Protein AF-A0A919AC18-F1 (afdb_monomer)

InterPro domains:
  IPR045683 Protein of unknown function DUF6192 [PF19691] (1-75)

Mean predicted aligned error: 18.48 Å

pLDDT: mean 73.27, std 19.07, range [35.56, 95.62]

Solvent-accessible surface area (backbone atoms only — not comparable to full-atom values): 8145 Å² total; per-residue (Å²): 138,82,84,81,64,92,75,52,83,48,73,69,44,40,53,53,44,50,58,56,47,62,69,34,66,70,54,38,51,52,53,49,52,61,46,51,70,36,66,84,50,44,68,71,53,54,68,69,59,53,49,52,50,49,56,61,49,46,70,39,64,73,49,34,53,51,54,51,51,54,52,65,72,61,52,82,68,78,74,80,68,87,77,72,91,69,76,80,75,76,82,82,83,85,84,88,83,80,79,87,80,88,85,87,87,80,90,83,83,91,83,88,84,85,86,85,90,90,81,135

Organism: NCBI:txid67302

Foldseek 3Di:
DDDQDPDQDDPVSVVVNVVVQCPPPVSVVVVVVVQCVDPVNVVPDDPVVVVVVVVVQCVDVVSVVVVVVVVVVPPPDPPDDPPDPDDPPPPPPDPDPPDDDDDDDDDDDDDDDDDDDDDD

Structure (mmCIF, N/CA/C/O backbone):
data_AF-A0A919AC18-F1
#
_entry.id   AF-A0A919AC18-F1
#
loop_
_atom_site.group_PDB
_atom_site.id
_atom_site.type_symbol
_atom_site.label_atom_id
_atom_site.label_alt_id
_atom_site.label_comp_id
_atom_site.label_asym_id
_atom_site.label_entity_id
_atom_site.label_seq_id
_atom_site.pdbx_PDB_ins_code
_atom_site.Cartn_x
_atom_site.Cartn_y
_atom_site.Cartn_z
_atom_site.occupancy
_atom_site.B_iso_or_equiv
_atom_site.auth_seq_id
_atom_site.auth_comp_id
_atom_site.auth_asym_id
_atom_site.auth_atom_id
_atom_site.pdbx_PDB_model_num
ATOM 1 N N . MET A 1 1 ? -8.890 16.270 26.774 1.00 35.56 1 MET A N 1
ATOM 2 C CA . MET A 1 1 ? -8.015 15.089 26.937 1.00 35.56 1 MET A CA 1
ATOM 3 C C . MET A 1 1 ? -8.887 13.845 27.038 1.00 35.56 1 MET A C 1
ATOM 5 O O . MET A 1 1 ? -9.610 13.708 28.016 1.00 35.56 1 MET A O 1
ATOM 9 N N . GLY A 1 2 ? -8.917 13.010 25.995 1.00 52.28 2 GLY A N 1
ATOM 10 C CA . GLY A 1 2 ? -9.734 11.791 25.950 1.00 52.28 2 GLY A CA 1
ATOM 11 C C . GLY A 1 2 ? -8.986 10.617 26.577 1.00 52.28 2 GLY A C 1
ATOM 12 O O . GLY A 1 2 ? -7.840 10.359 26.219 1.00 52.28 2 GLY A O 1
ATOM 13 N N . ARG A 1 3 ? -9.609 9.929 27.536 1.00 58.94 3 ARG A N 1
ATOM 14 C CA . ARG A 1 3 ? -9.017 8.772 28.215 1.00 58.94 3 ARG A CA 1
ATOM 15 C C . ARG A 1 3 ? -8.950 7.595 27.236 1.00 58.94 3 ARG A C 1
ATOM 17 O O . ARG A 1 3 ? -9.987 7.067 26.840 1.00 58.94 3 ARG A O 1
ATOM 24 N N . ARG A 1 4 ? -7.735 7.220 26.822 1.00 60.19 4 ARG A N 1
ATOM 25 C CA . ARG A 1 4 ? -7.480 6.005 26.036 1.00 60.19 4 ARG A CA 1
ATOM 26 C C . ARG A 1 4 ? -7.859 4.811 26.914 1.00 60.19 4 ARG A C 1
ATOM 28 O O . ARG A 1 4 ? -7.472 4.760 28.076 1.00 60.19 4 ARG A O 1
ATOM 35 N N . VAL A 1 5 ? -8.699 3.922 26.395 1.00 64.94 5 VAL A N 1
ATOM 36 C CA . VAL A 1 5 ? -9.112 2.708 27.107 1.00 64.94 5 VAL A CA 1
ATOM 37 C C . VAL A 1 5 ? -8.145 1.608 26.696 1.00 64.94 5 VAL A C 1
ATOM 39 O O . VAL A 1 5 ? -8.176 1.180 25.545 1.00 64.94 5 VAL A O 1
ATOM 42 N N . ASP A 1 6 ? -7.286 1.177 27.617 1.00 68.88 6 ASP A N 1
ATOM 43 C CA . ASP A 1 6 ? -6.223 0.201 27.329 1.00 68.88 6 ASP A CA 1
ATOM 44 C C . ASP A 1 6 ? -6.757 -1.225 27.118 1.00 68.88 6 ASP A C 1
ATOM 46 O O . ASP A 1 6 ? -6.121 -2.034 26.449 1.00 68.88 6 ASP A O 1
ATOM 50 N N . ASN A 1 7 ? -7.961 -1.525 27.622 1.00 78.06 7 ASN A N 1
ATOM 51 C CA . ASN A 1 7 ? -8.649 -2.792 27.377 1.00 78.06 7 ASN A CA 1
ATOM 52 C C . ASN A 1 7 ? -10.142 -2.570 27.055 1.00 78.06 7 ASN A C 1
ATOM 54 O O . ASN A 1 7 ? -10.987 -2.596 27.955 1.00 78.06 7 ASN A O 1
ATOM 58 N N . PRO A 1 8 ? -10.489 -2.280 25.78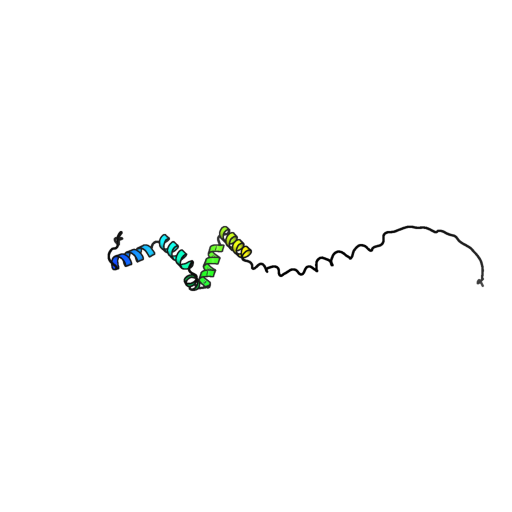9 1.00 79.12 8 PRO A N 1
ATOM 59 C CA . PRO A 1 8 ? -11.863 -2.002 25.390 1.00 79.12 8 PRO A CA 1
ATOM 60 C C . PRO A 1 8 ? -12.715 -3.282 25.380 1.00 79.12 8 PRO A C 1
ATOM 62 O O . PRO A 1 8 ? -12.540 -4.164 24.535 1.00 79.12 8 PRO A O 1
ATOM 65 N N . VAL A 1 9 ? -13.685 -3.368 26.292 1.00 87.50 9 VAL A N 1
ATOM 66 C CA . VAL A 1 9 ? -14.551 -4.550 26.459 1.00 87.50 9 VAL A CA 1
ATOM 67 C C . VAL A 1 9 ? -15.885 -4.411 25.728 1.00 87.50 9 VAL A C 1
ATOM 69 O O . VAL A 1 9 ? -16.387 -5.396 25.185 1.00 87.50 9 VAL A O 1
ATOM 72 N N . SER A 1 10 ? -16.433 -3.195 25.631 1.00 92.19 10 SER A N 1
ATOM 73 C CA . SER A 1 10 ? -17.694 -2.950 24.920 1.00 92.19 10 SER A CA 1
ATOM 74 C C . SER A 1 10 ? -17.481 -2.648 23.428 1.00 92.19 10 SER A C 1
ATOM 76 O O . SER A 1 10 ? -16.420 -2.144 23.043 1.00 92.19 10 SER A O 1
ATOM 78 N N . PRO A 1 11 ? -18.482 -2.897 22.559 1.00 91.19 11 PRO A N 1
ATOM 79 C CA . PRO A 1 11 ? -18.395 -2.559 21.136 1.00 91.19 11 PRO A CA 1
ATOM 80 C C . PRO A 1 11 ? -18.018 -1.090 20.884 1.00 91.19 11 PRO A C 1
ATOM 82 O O . PRO A 1 11 ? -17.144 -0.805 20.070 1.00 91.19 11 PRO A O 1
ATOM 85 N N . GLN A 1 12 ? -18.605 -0.155 21.634 1.00 8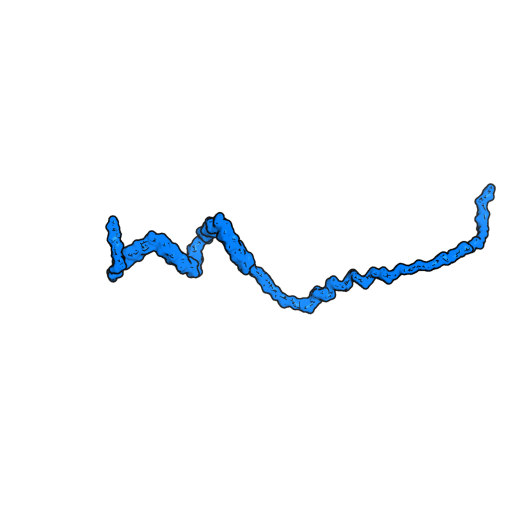7.38 12 GLN A N 1
ATOM 86 C CA . GLN A 1 12 ? -18.347 1.283 21.501 1.00 87.38 12 GLN A CA 1
ATOM 87 C C . GLN A 1 12 ? -16.916 1.654 21.916 1.00 87.38 12 GLN A C 1
ATOM 89 O O . GLN A 1 12 ? -16.268 2.479 21.263 1.00 87.38 12 GLN A O 1
ATOM 94 N N . GLN A 1 13 ? -16.391 1.015 22.967 1.00 87.56 13 GLN A N 1
ATOM 95 C CA . GLN A 1 13 ? -15.001 1.204 23.387 1.00 87.56 13 GLN A CA 1
ATOM 96 C C . GLN A 1 13 ? -14.034 0.683 22.323 1.00 87.56 13 GLN A C 1
ATOM 98 O O . GLN A 1 13 ? -13.041 1.345 22.029 1.00 87.56 13 GLN A O 1
ATOM 103 N N . LYS A 1 14 ? -14.345 -0.458 21.695 1.00 89.06 14 LYS A N 1
ATOM 104 C CA . LYS A 1 14 ? -13.526 -1.022 20.613 1.00 89.06 14 LYS A CA 1
ATOM 105 C C . LYS A 1 14 ? -13.494 -0.104 19.395 1.00 89.06 14 LYS A C 1
ATOM 107 O O . LYS A 1 14 ? -12.413 0.174 18.888 1.00 89.06 14 LYS A O 1
ATOM 112 N N . VAL A 1 15 ? -14.642 0.429 18.969 1.00 89.69 15 VAL A N 1
ATOM 113 C CA . VAL A 1 15 ? -14.709 1.395 17.854 1.00 89.69 15 VAL A CA 1
ATOM 114 C C . VAL A 1 15 ? -13.866 2.637 18.155 1.00 89.69 15 VAL A C 1
ATOM 116 O O . VAL A 1 15 ? -13.060 3.057 17.326 1.00 89.69 15 VAL A O 1
ATOM 119 N N . THR A 1 16 ? -13.986 3.182 19.367 1.00 87.38 16 THR A N 1
ATOM 120 C CA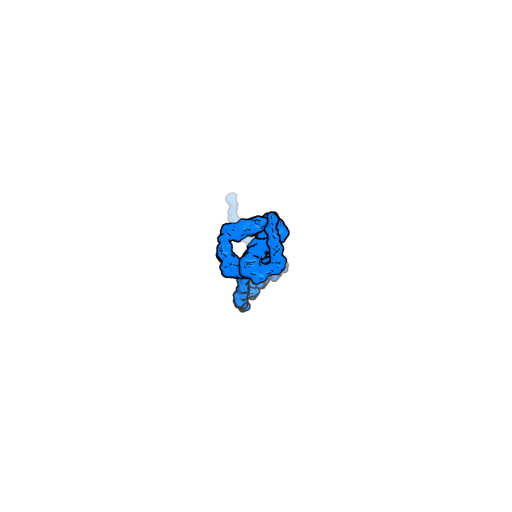 . THR A 1 16 ? -13.198 4.347 19.801 1.00 87.38 16 THR A CA 1
ATOM 121 C C . THR A 1 16 ? -11.695 4.050 19.829 1.00 87.38 16 THR A C 1
ATOM 123 O O . THR A 1 16 ? -10.885 4.870 19.385 1.00 87.38 16 THR A O 1
ATOM 126 N N . ALA A 1 17 ? -11.307 2.867 20.311 1.00 85.88 17 ALA A N 1
ATOM 127 C CA . ALA A 1 17 ? -9.915 2.435 20.354 1.00 85.88 17 ALA A CA 1
ATOM 128 C C . ALA A 1 17 ? -9.328 2.253 18.946 1.00 85.88 17 ALA A C 1
ATOM 130 O O . ALA A 1 17 ? -8.233 2.745 18.685 1.00 85.88 17 ALA A O 1
ATOM 131 N N . ILE A 1 18 ? -10.076 1.642 18.019 1.00 87.31 18 ILE A N 1
ATOM 132 C CA . ILE A 1 18 ? -9.665 1.487 16.614 1.00 87.31 18 ILE A CA 1
ATOM 133 C C . ILE A 1 18 ? -9.485 2.853 15.957 1.00 87.31 18 ILE A C 1
ATOM 135 O O . ILE A 1 18 ? -8.470 3.087 15.310 1.00 87.31 18 ILE A O 1
ATOM 139 N N . HIS A 1 19 ? -10.421 3.783 16.160 1.00 85.69 19 HIS A N 1
ATOM 140 C CA . HIS A 1 19 ? -10.298 5.125 15.595 1.00 85.69 19 HIS A CA 1
ATOM 141 C C . HIS A 1 19 ? -9.084 5.878 16.162 1.00 85.69 19 HIS A C 1
ATOM 143 O O . HIS A 1 19 ? -8.453 6.666 15.458 1.00 85.69 19 HIS A O 1
ATOM 149 N N . SER A 1 20 ? -8.741 5.637 17.428 1.00 84.94 20 SER A N 1
ATOM 150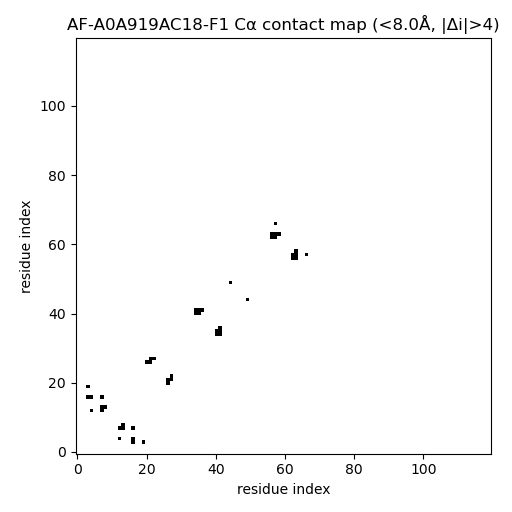 C CA . SER A 1 20 ? -7.545 6.212 18.048 1.00 84.94 20 SER A CA 1
ATOM 151 C C . SER A 1 20 ? -6.265 5.568 17.512 1.00 84.94 20 SER A C 1
ATOM 153 O O . SER A 1 20 ? -5.273 6.260 17.327 1.00 84.94 20 SER A O 1
ATOM 155 N N . LEU A 1 21 ? -6.292 4.262 17.237 1.00 85.69 21 LEU A N 1
ATOM 156 C CA . LEU A 1 21 ? -5.182 3.523 16.638 1.00 85.69 21 LEU A CA 1
ATOM 157 C C . LEU A 1 21 ? -4.953 3.920 15.174 1.00 85.69 21 LEU A C 1
ATOM 159 O O . LEU A 1 21 ? -3.819 4.052 14.748 1.00 85.69 21 LEU A O 1
ATOM 163 N N . ALA A 1 22 ? -6.017 4.173 14.416 1.00 84.00 22 ALA A N 1
ATOM 164 C CA . ALA A 1 22 ? -5.924 4.605 13.023 1.00 84.00 22 ALA A CA 1
ATOM 165 C C . ALA A 1 22 ? -5.334 6.018 12.852 1.00 84.00 22 ALA A C 1
ATOM 167 O O . ALA A 1 22 ? -4.948 6.379 11.746 1.00 84.00 22 ALA A O 1
ATOM 168 N N . ARG A 1 23 ? -5.283 6.820 13.927 1.00 86.19 23 ARG A N 1
ATOM 169 C CA . ARG A 1 23 ? -4.597 8.124 13.951 1.00 86.19 23 ARG A CA 1
ATOM 170 C C . ARG A 1 23 ? -3.103 8.009 14.243 1.00 86.19 23 ARG A C 1
ATOM 172 O O . ARG A 1 23 ? -2.410 9.014 14.176 1.00 86.19 23 ARG A O 1
ATOM 179 N N . ASP A 1 24 ? -2.635 6.831 14.638 1.00 91.12 24 ASP A N 1
ATOM 180 C CA . ASP A 1 24 ? -1.216 6.579 14.828 1.00 91.12 24 ASP A CA 1
ATOM 181 C C . ASP A 1 24 ? -0.564 6.380 13.457 1.00 91.12 24 ASP A C 1
ATOM 183 O O . ASP A 1 24 ? -0.916 5.448 12.729 1.00 91.12 24 ASP A O 1
ATOM 187 N N . ASP A 1 25 ? 0.366 7.264 13.099 1.00 87.06 25 ASP A N 1
ATOM 188 C CA . ASP A 1 25 ? 0.995 7.269 11.775 1.00 87.06 25 ASP A CA 1
ATOM 189 C C . ASP A 1 25 ? 1.759 5.972 11.485 1.00 87.06 25 ASP A C 1
ATOM 191 O O . ASP A 1 25 ? 1.754 5.487 10.350 1.00 87.06 25 ASP A O 1
ATOM 195 N N . GLN A 1 26 ? 2.372 5.360 12.504 1.00 86.88 26 GLN A N 1
ATOM 196 C CA . GLN A 1 26 ? 3.102 4.105 12.339 1.00 86.88 26 GLN A CA 1
ATOM 197 C C . GLN A 1 26 ? 2.134 2.967 12.004 1.00 86.88 26 GLN A C 1
ATOM 199 O O . GLN A 1 26 ? 2.386 2.167 11.096 1.00 86.88 26 GLN A O 1
ATOM 204 N N . VAL A 1 27 ? 1.001 2.906 12.706 1.00 89.44 27 VAL A N 1
ATOM 205 C CA . VAL A 1 27 ? -0.019 1.885 12.450 1.00 89.44 27 VAL A CA 1
ATOM 206 C C . VAL A 1 27 ? -0.711 2.126 11.112 1.00 89.44 27 VAL A C 1
ATOM 208 O O . VAL A 1 27 ? -0.919 1.179 10.349 1.00 89.44 27 VAL A O 1
ATOM 211 N N . ALA A 1 28 ? -1.011 3.381 10.780 1.00 89.06 28 ALA A N 1
ATOM 212 C CA . ALA A 1 28 ? -1.586 3.752 9.494 1.00 89.06 28 ALA A CA 1
ATOM 213 C C . ALA A 1 28 ? -0.666 3.351 8.330 1.00 89.06 28 ALA A C 1
ATOM 215 O O . ALA A 1 28 ? -1.142 2.759 7.356 1.00 89.06 28 ALA A O 1
ATOM 216 N N . ALA A 1 29 ? 0.644 3.593 8.443 1.00 89.69 29 ALA A N 1
ATOM 217 C CA . ALA A 1 29 ? 1.624 3.198 7.435 1.00 89.69 29 ALA A CA 1
ATOM 218 C C . ALA A 1 29 ? 1.684 1.673 7.260 1.00 89.69 29 ALA A C 1
ATOM 220 O O . ALA A 1 29 ? 1.624 1.177 6.131 1.00 89.69 29 ALA A O 1
ATOM 221 N N . GLN A 1 30 ? 1.734 0.922 8.365 1.00 90.88 30 GLN A N 1
ATOM 222 C CA . GLN A 1 30 ? 1.776 -0.541 8.327 1.00 90.88 30 GLN A CA 1
ATOM 223 C C . GLN A 1 30 ? 0.518 -1.127 7.669 1.00 90.88 30 GLN A C 1
ATOM 225 O O . GLN A 1 30 ? 0.617 -1.921 6.730 1.00 90.88 30 GLN A O 1
ATOM 230 N N . VAL A 1 31 ? -0.667 -0.693 8.110 1.00 92.12 31 VAL A N 1
ATOM 231 C CA . VAL A 1 31 ? -1.948 -1.168 7.567 1.00 92.12 31 VAL A CA 1
ATOM 232 C C . VAL A 1 31 ? -2.094 -0.778 6.096 1.00 92.12 31 VAL A C 1
ATOM 234 O O . VAL A 1 31 ? -2.518 -1.600 5.283 1.00 92.12 31 VAL A O 1
ATOM 237 N N . THR A 1 32 ? -1.701 0.442 5.721 1.00 91.19 32 THR A N 1
ATOM 238 C CA . THR A 1 32 ? -1.728 0.892 4.321 1.00 91.19 32 THR A CA 1
ATOM 239 C C . THR A 1 32 ? -0.815 0.035 3.446 1.00 91.19 32 THR A C 1
ATOM 241 O O . THR A 1 32 ? -1.235 -0.399 2.373 1.00 91.19 32 THR A O 1
ATOM 244 N N . GLY A 1 33 ? 0.398 -0.276 3.912 1.00 91.81 33 GLY A N 1
ATOM 245 C CA . GLY A 1 33 ? 1.319 -1.170 3.209 1.00 91.81 33 GLY A CA 1
ATOM 246 C C . GLY A 1 33 ? 0.725 -2.562 2.980 1.00 91.81 33 GLY A C 1
ATOM 247 O O . GLY A 1 33 ? 0.753 -3.075 1.858 1.00 91.81 33 GLY A O 1
ATOM 248 N N . ASP A 1 34 ? 0.116 -3.152 4.009 1.00 94.12 34 ASP A N 1
ATOM 249 C CA . ASP A 1 34 ? -0.524 -4.468 3.904 1.00 94.12 34 ASP A CA 1
ATOM 250 C C . ASP A 1 34 ? -1.750 -4.468 2.984 1.00 94.12 34 ASP A C 1
ATOM 252 O O . ASP A 1 34 ? -1.987 -5.438 2.255 1.00 94.12 34 ASP A O 1
ATOM 256 N N . LEU A 1 35 ? -2.513 -3.374 2.961 1.00 93.75 35 LEU A N 1
ATOM 257 C CA . LEU A 1 35 ? -3.623 -3.200 2.030 1.00 93.75 35 LEU A CA 1
ATOM 258 C C . LEU A 1 35 ? -3.132 -3.074 0.584 1.00 93.75 35 LEU A C 1
ATOM 260 O O . LEU A 1 35 ? -3.663 -3.757 -0.291 1.00 93.75 35 LEU A O 1
ATOM 264 N N . LEU A 1 36 ? -2.102 -2.266 0.324 1.00 94.06 36 LEU A N 1
ATOM 265 C CA . LEU A 1 36 ? -1.5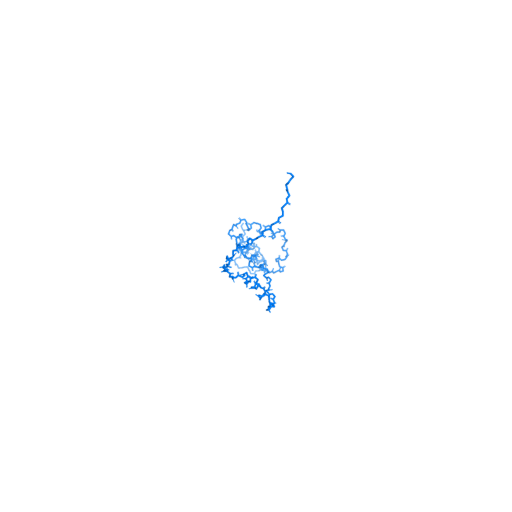56 -2.055 -1.023 1.00 94.06 36 LEU A CA 1
ATOM 266 C C . LEU A 1 36 ? -0.851 -3.291 -1.599 1.00 94.06 36 LEU A C 1
ATOM 268 O O . LEU A 1 36 ? -0.759 -3.423 -2.819 1.00 94.06 36 LEU A O 1
ATOM 272 N N . ARG A 1 37 ? -0.425 -4.247 -0.764 1.00 92.56 37 ARG A N 1
ATOM 273 C CA . ARG A 1 37 ? 0.047 -5.567 -1.229 1.00 92.56 37 ARG A CA 1
ATOM 274 C C . ARG A 1 37 ? -1.051 -6.397 -1.898 1.00 92.56 37 ARG A C 1
ATOM 276 O O . ARG A 1 37 ? -0.740 -7.330 -2.636 1.00 92.56 37 ARG A O 1
ATOM 283 N N . ARG A 1 38 ? -2.329 -6.081 -1.662 1.00 95.62 38 ARG A N 1
ATOM 284 C CA . ARG A 1 38 ? -3.467 -6.782 -2.270 1.00 95.62 38 ARG A CA 1
ATOM 285 C C . ARG A 1 38 ? -3.775 -6.176 -3.646 1.00 95.62 38 ARG A C 1
ATOM 287 O O . ARG A 1 38 ? -4.149 -5.001 -3.715 1.00 95.62 38 ARG A O 1
ATOM 294 N N . PRO A 1 39 ? -3.710 -6.950 -4.747 1.00 90.56 39 PRO A N 1
ATOM 295 C CA . PRO A 1 39 ? -3.931 -6.421 -6.098 1.00 90.56 39 PRO A CA 1
ATOM 296 C C . PRO A 1 39 ? -5.281 -5.708 -6.274 1.00 90.56 39 PRO A C 1
ATOM 298 O O . PRO A 1 39 ? -5.369 -4.671 -6.930 1.00 90.56 39 PRO A O 1
ATOM 301 N N . GLN A 1 40 ? -6.337 -6.216 -5.638 1.00 94.50 40 GLN A N 1
ATOM 302 C CA . GLN A 1 40 ? -7.696 -5.665 -5.701 1.00 94.50 40 GLN A CA 1
ATOM 303 C C . GLN A 1 40 ? -7.826 -4.297 -5.013 1.00 94.50 40 GLN A C 1
ATOM 305 O O . GLN A 1 40 ? -8.784 -3.572 -5.266 1.00 94.50 40 GLN A O 1
ATOM 310 N N . VAL A 1 41 ? -6.894 -3.947 -4.121 1.00 94.38 41 VAL A N 1
ATOM 311 C CA . VAL A 1 41 ? -6.852 -2.639 -3.454 1.00 94.38 41 VAL A CA 1
ATOM 312 C C . VAL A 1 41 ? -5.937 -1.695 -4.225 1.00 94.38 41 VAL A C 1
ATOM 314 O O . VAL A 1 41 ? -6.337 -0.577 -4.534 1.00 94.38 41 VAL A O 1
ATOM 317 N N . ALA A 1 42 ? -4.753 -2.160 -4.630 1.00 90.75 42 ALA A N 1
ATOM 318 C CA . ALA A 1 42 ? -3.813 -1.364 -5.419 1.00 90.75 42 ALA A CA 1
ATOM 319 C C . ALA A 1 42 ? -4.392 -0.912 -6.772 1.00 90.75 42 ALA A C 1
ATOM 321 O O . ALA A 1 42 ? -4.058 0.160 -7.280 1.00 90.75 42 ALA A O 1
ATOM 322 N N . THR A 1 43 ? -5.284 -1.703 -7.370 1.00 92.44 43 THR A N 1
ATOM 323 C CA . THR A 1 43 ? -5.996 -1.341 -8.610 1.00 92.44 43 THR A CA 1
ATOM 324 C C . THR A 1 43 ? -6.958 -0.168 -8.433 1.00 92.44 43 THR A C 1
ATOM 326 O O . THR A 1 43 ? -7.168 0.564 -9.394 1.00 92.44 43 THR A O 1
ATOM 329 N N . LYS A 1 44 ? -7.472 0.067 -7.219 1.00 93.62 44 LYS A N 1
ATOM 330 C CA . LYS A 1 44 ? -8.358 1.203 -6.910 1.00 93.62 44 LYS A CA 1
ATOM 331 C C . LYS A 1 44 ? -7.617 2.531 -6.796 1.00 93.62 44 LYS A C 1
ATOM 333 O O . LYS A 1 44 ? -8.251 3.578 -6.851 1.00 93.62 44 LYS A O 1
ATOM 338 N N . VAL A 1 45 ? -6.295 2.499 -6.628 1.00 91.62 45 VAL A N 1
ATOM 339 C CA . VAL A 1 45 ? -5.481 3.715 -6.580 1.00 91.62 45 VAL A CA 1
ATOM 340 C C . VAL A 1 45 ? -5.403 4.314 -7.993 1.00 91.62 45 VAL A C 1
ATOM 342 O O . VAL A 1 45 ? -4.974 3.602 -8.917 1.00 91.62 45 VAL A O 1
ATOM 345 N N . PRO A 1 46 ? -5.788 5.592 -8.179 1.00 93.69 46 PRO A N 1
ATOM 346 C CA . PRO A 1 46 ? -5.717 6.270 -9.466 1.00 93.69 46 PRO A CA 1
ATOM 347 C C . PRO A 1 46 ? -4.312 6.230 -10.064 1.00 93.69 46 PRO A C 1
ATOM 349 O O . PRO A 1 46 ? -3.306 6.286 -9.357 1.00 93.69 46 PRO A O 1
ATOM 352 N N . VAL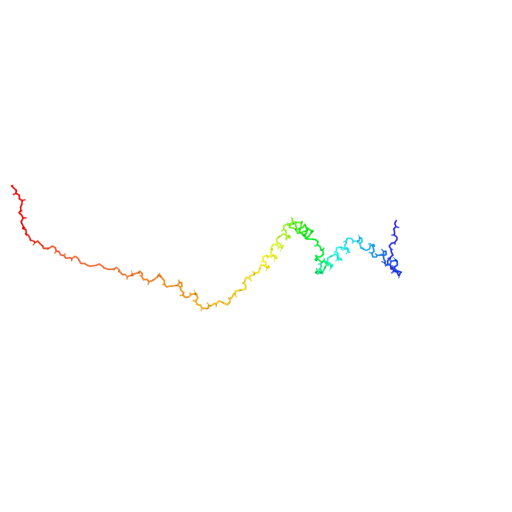 A 1 47 ? -4.230 6.158 -11.393 1.00 91.94 47 VAL A N 1
ATOM 353 C CA . VAL A 1 47 ? -2.937 6.124 -12.096 1.00 91.94 47 VAL A CA 1
ATOM 354 C C . VAL A 1 47 ? -2.132 7.397 -11.830 1.00 91.94 47 VAL A C 1
ATOM 356 O O . VAL A 1 47 ? -0.937 7.301 -11.576 1.00 91.94 47 VAL A O 1
ATOM 359 N N . VAL A 1 48 ? -2.783 8.564 -11.805 1.00 90.88 48 VAL A N 1
ATOM 360 C CA . VAL A 1 48 ? -2.131 9.851 -11.504 1.00 90.88 48 VAL A CA 1
ATOM 361 C C . VAL A 1 48 ? -1.436 9.849 -10.140 1.00 90.88 48 VAL A C 1
ATOM 363 O O . VAL A 1 48 ? -0.309 10.321 -10.024 1.00 90.88 48 VAL A O 1
ATOM 366 N N . ASP A 1 49 ? -2.053 9.243 -9.124 1.00 91.38 49 ASP A N 1
ATOM 367 C CA . ASP A 1 49 ? -1.462 9.168 -7.788 1.00 91.38 49 ASP A CA 1
ATOM 368 C C . ASP A 1 49 ? -0.278 8.200 -7.755 1.00 91.38 49 ASP A C 1
ATOM 370 O O . ASP A 1 49 ? 0.729 8.482 -7.111 1.00 91.38 49 ASP A O 1
ATOM 374 N N . LYS A 1 50 ? -0.350 7.089 -8.499 1.00 88.56 50 LYS A N 1
ATOM 375 C CA . LYS A 1 50 ? 0.785 6.163 -8.651 1.00 88.56 50 LYS A CA 1
ATOM 376 C C . LYS A 1 50 ? 1.978 6.841 -9.315 1.00 88.56 50 LYS A C 1
ATOM 378 O O . LYS A 1 50 ? 3.099 6.663 -8.852 1.00 88.56 50 LYS A O 1
ATOM 383 N N . VAL A 1 51 ? 1.736 7.605 -10.381 1.00 90.31 51 VAL A N 1
ATOM 384 C CA . VAL A 1 51 ? 2.788 8.335 -11.102 1.00 90.31 51 VAL A CA 1
ATOM 385 C C . VAL A 1 51 ? 3.430 9.372 -10.188 1.00 90.31 51 VAL A C 1
ATOM 387 O O . VAL A 1 51 ? 4.647 9.354 -10.046 1.00 90.31 51 VAL A O 1
ATOM 390 N N . ARG A 1 52 ? 2.629 10.172 -9.471 1.00 90.38 52 ARG A N 1
ATOM 391 C CA . ARG A 1 52 ? 3.140 11.160 -8.510 1.00 90.38 52 ARG A CA 1
ATOM 392 C C . ARG A 1 52 ? 4.024 10.526 -7.430 1.00 90.38 52 ARG A C 1
ATOM 394 O O . ARG A 1 52 ? 5.057 11.086 -7.083 1.00 90.38 52 ARG A O 1
ATOM 401 N N . VAL A 1 53 ? 3.646 9.352 -6.910 1.00 87.81 53 VAL A N 1
ATOM 402 C CA . VAL A 1 53 ? 4.477 8.624 -5.932 1.00 87.81 53 VAL A CA 1
ATOM 403 C C . VAL A 1 53 ? 5.793 8.165 -6.552 1.00 87.81 53 VAL A C 1
ATOM 405 O O . VAL A 1 53 ? 6.829 8.285 -5.909 1.00 87.81 53 VAL A O 1
ATOM 408 N N . VAL A 1 54 ? 5.774 7.645 -7.782 1.00 88.12 54 VAL A N 1
ATOM 409 C CA . VAL A 1 54 ? 7.007 7.231 -8.466 1.00 88.12 54 VAL A CA 1
ATOM 410 C C . VAL A 1 54 ? 7.918 8.431 -8.708 1.00 88.12 54 VAL A C 1
ATOM 412 O O . VAL A 1 54 ? 9.099 8.330 -8.404 1.00 88.12 54 VAL A O 1
ATOM 415 N N . GLU A 1 55 ? 7.381 9.556 -9.182 1.00 88.50 55 GLU A N 1
ATOM 416 C CA . GLU A 1 55 ? 8.143 10.790 -9.410 1.00 88.50 55 GLU A CA 1
ATOM 417 C C . GLU A 1 55 ? 8.836 11.268 -8.130 1.00 88.50 55 GLU A C 1
ATOM 419 O O . GLU A 1 55 ? 10.053 11.466 -8.132 1.00 88.50 55 GLU A O 1
ATOM 424 N N . GLU A 1 56 ? 8.096 11.364 -7.021 1.00 87.12 56 GLU A N 1
ATOM 425 C CA . GLU A 1 56 ? 8.654 11.774 -5.728 1.00 87.12 56 GLU A CA 1
ATOM 426 C C . GLU A 1 56 ? 9.693 10.767 -5.212 1.00 87.12 56 GLU A C 1
ATOM 428 O O . GLU A 1 56 ? 10.745 11.158 -4.717 1.00 87.12 56 GLU A O 1
ATOM 433 N N . PHE A 1 57 ? 9.451 9.464 -5.381 1.00 85.31 57 PHE A N 1
ATOM 434 C CA . PHE A 1 57 ? 10.377 8.417 -4.942 1.00 85.31 57 PHE A CA 1
ATOM 435 C C . PHE A 1 57 ? 11.665 8.393 -5.785 1.00 85.31 57 PHE A C 1
ATOM 437 O O . PHE A 1 57 ? 12.744 8.157 -5.252 1.00 85.31 57 PHE A O 1
ATOM 444 N N . THR A 1 58 ? 11.586 8.700 -7.084 1.00 86.50 58 THR A N 1
ATOM 445 C CA . THR A 1 58 ? 12.758 8.819 -7.975 1.00 86.50 58 THR A CA 1
ATOM 446 C C . THR A 1 58 ? 13.537 10.123 -7.821 1.00 86.50 58 THR A C 1
ATOM 448 O O . THR A 1 58 ? 14.589 10.273 -8.439 1.00 86.50 58 THR A O 1
ATOM 451 N N . ARG A 1 59 ? 13.056 11.063 -6.999 1.00 90.75 59 ARG A N 1
ATOM 452 C CA . ARG A 1 59 ? 13.844 12.237 -6.603 1.00 90.75 59 ARG A CA 1
ATOM 453 C C . ARG A 1 59 ? 15.030 11.842 -5.717 1.00 90.75 59 ARG A C 1
ATOM 455 O O . ARG A 1 59 ? 16.038 12.542 -5.715 1.00 90.75 59 ARG A O 1
ATOM 462 N N . ASP A 1 60 ? 14.923 10.722 -5.003 1.00 92.19 60 ASP A N 1
ATOM 463 C CA . ASP A 1 60 ? 16.047 10.088 -4.318 1.00 92.19 60 ASP A CA 1
ATOM 464 C C . ASP A 1 60 ? 16.866 9.254 -5.318 1.00 92.19 60 ASP A C 1
ATOM 466 O O . ASP A 1 60 ? 16.366 8.319 -5.950 1.00 92.19 60 ASP A O 1
ATOM 470 N N . GLU A 1 61 ? 18.146 9.596 -5.465 1.00 85.00 61 GLU A N 1
ATOM 471 C CA . GLU A 1 61 ? 19.047 8.975 -6.439 1.00 85.00 61 GLU A CA 1
ATOM 472 C C . GLU A 1 61 ? 19.294 7.481 -6.158 1.00 85.00 61 GLU A C 1
ATOM 474 O O . GLU A 1 61 ? 19.331 6.661 -7.084 1.00 85.00 61 GLU A O 1
ATOM 479 N N . GLY A 1 62 ? 19.410 7.095 -4.884 1.00 89.75 62 GLY A N 1
ATOM 480 C CA . GLY A 1 62 ? 19.634 5.704 -4.491 1.00 89.75 62 GLY A CA 1
ATOM 481 C C . GLY A 1 62 ? 18.426 4.829 -4.813 1.00 89.75 62 GLY A C 1
ATOM 482 O O . GLY A 1 62 ? 18.559 3.692 -5.280 1.00 89.75 62 GLY A O 1
ATOM 483 N N . ILE A 1 63 ? 17.235 5.382 -4.629 1.00 88.62 63 ILE A N 1
ATOM 484 C CA . ILE A 1 63 ? 15.982 4.749 -5.013 1.00 88.62 63 ILE A CA 1
ATOM 485 C C . ILE A 1 63 ? 15.816 4.683 -6.535 1.00 88.62 63 ILE A C 1
ATOM 487 O O . ILE A 1 63 ? 15.451 3.629 -7.070 1.00 88.62 63 ILE A O 1
ATOM 491 N N . ALA A 1 64 ? 16.124 5.764 -7.252 1.00 87.06 64 ALA A N 1
ATOM 492 C CA . ALA A 1 64 ? 16.066 5.798 -8.710 1.00 87.06 64 ALA A CA 1
ATOM 493 C C . ALA A 1 64 ? 16.947 4.704 -9.341 1.00 87.06 64 ALA A C 1
ATOM 495 O O . ALA A 1 64 ? 16.513 4.003 -10.267 1.00 87.06 64 ALA A O 1
ATOM 496 N N . ALA A 1 65 ? 18.148 4.482 -8.795 1.00 88.31 65 ALA A N 1
ATOM 497 C CA . ALA A 1 65 ? 19.044 3.411 -9.227 1.00 88.31 65 ALA A CA 1
ATOM 498 C C . ALA A 1 65 ? 18.433 2.010 -9.021 1.00 88.31 65 ALA A C 1
ATOM 500 O O . ALA A 1 65 ? 18.528 1.142 -9.901 1.00 88.31 65 ALA A O 1
ATOM 501 N N . GLN A 1 66 ? 17.754 1.781 -7.892 1.00 87.00 66 GLN A N 1
ATOM 502 C CA . GLN A 1 66 ? 17.082 0.509 -7.604 1.00 87.00 66 GLN A CA 1
ATOM 503 C C . GLN A 1 66 ? 15.899 0.255 -8.545 1.00 87.00 66 GLN A C 1
ATOM 505 O O . GLN A 1 66 ? 15.793 -0.839 -9.112 1.00 87.00 66 GLN A O 1
ATOM 510 N N . VAL A 1 67 ? 15.042 1.260 -8.757 1.00 87.19 67 VAL A N 1
ATOM 511 C CA . VAL A 1 67 ? 13.900 1.173 -9.684 1.00 87.19 67 VAL A CA 1
ATOM 512 C C . VAL A 1 67 ? 14.393 0.865 -11.098 1.00 87.19 67 VAL A C 1
ATOM 514 O O . VAL A 1 67 ? 13.922 -0.089 -11.723 1.00 87.19 67 VAL A O 1
ATOM 517 N N . THR A 1 68 ? 15.404 1.599 -11.569 1.00 87.00 68 THR A N 1
ATOM 518 C CA . THR A 1 68 ? 16.016 1.398 -12.892 1.00 87.00 68 THR A CA 1
ATOM 519 C C . THR A 1 68 ? 16.565 -0.020 -13.045 1.00 87.00 68 THR A C 1
ATOM 521 O O . THR A 1 68 ? 16.262 -0.708 -14.022 1.00 87.00 68 THR A O 1
ATOM 524 N N . THR A 1 69 ? 17.303 -0.513 -12.048 1.00 86.88 69 THR A N 1
ATOM 525 C CA . THR A 1 69 ? 17.842 -1.883 -12.052 1.00 86.88 69 THR A CA 1
ATOM 526 C C . THR A 1 69 ? 16.729 -2.931 -12.114 1.00 86.88 69 THR A C 1
ATOM 528 O O . THR A 1 69 ? 16.828 -3.908 -12.863 1.00 86.88 69 THR A O 1
ATOM 531 N N . GLY A 1 70 ? 15.648 -2.735 -11.356 1.00 87.00 70 GLY A N 1
ATOM 532 C CA . GLY A 1 70 ? 14.482 -3.616 -11.376 1.00 87.00 70 GLY A CA 1
ATOM 533 C C . GLY A 1 70 ? 13.808 -3.679 -12.750 1.00 87.00 70 GLY A C 1
ATOM 534 O O . GLY A 1 70 ? 13.459 -4.770 -13.208 1.00 87.00 70 GLY A O 1
ATOM 535 N N . LEU A 1 71 ? 13.672 -2.535 -13.428 1.00 87.50 71 LEU A N 1
ATOM 536 C CA . LEU A 1 71 ? 13.101 -2.453 -14.776 1.00 87.50 71 LEU A CA 1
ATOM 537 C C . LEU A 1 71 ? 13.988 -3.136 -15.821 1.00 87.50 71 LEU A C 1
ATOM 539 O O . LEU A 1 71 ? 13.482 -3.923 -16.622 1.00 87.50 71 LEU A O 1
ATOM 543 N N . LEU A 1 72 ? 15.303 -2.909 -15.776 1.00 87.44 72 LEU A N 1
ATOM 544 C CA . LEU A 1 72 ? 16.258 -3.559 -16.680 1.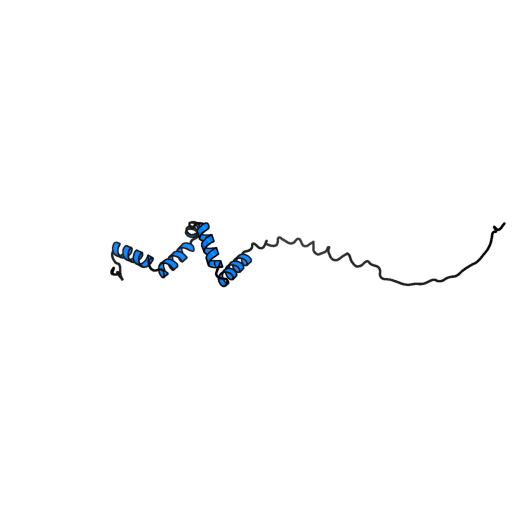00 87.44 72 LEU A CA 1
ATOM 545 C C . LEU A 1 72 ? 16.239 -5.088 -16.528 1.00 87.44 72 LEU A C 1
ATOM 547 O O . LEU A 1 72 ? 16.251 -5.806 -17.525 1.00 87.44 72 LEU A O 1
ATOM 551 N N . ARG A 1 73 ? 16.116 -5.601 -15.296 1.00 83.25 73 ARG A N 1
ATOM 552 C CA . ARG A 1 73 ? 15.980 -7.048 -15.029 1.00 83.25 73 ARG A CA 1
ATOM 553 C C . ARG A 1 73 ? 14.648 -7.637 -15.495 1.00 83.25 73 ARG A C 1
ATOM 555 O O . ARG A 1 73 ? 14.581 -8.831 -15.777 1.00 83.25 73 ARG A O 1
ATOM 562 N N . ARG A 1 74 ? 13.589 -6.825 -15.549 1.00 73.75 74 ARG A N 1
ATOM 563 C CA . ARG A 1 74 ? 12.254 -7.236 -16.011 1.00 73.75 74 ARG A CA 1
ATOM 564 C C . ARG A 1 74 ? 12.061 -7.132 -17.514 1.00 73.75 74 ARG A C 1
ATOM 566 O O . ARG A 1 74 ? 11.007 -7.565 -17.980 1.00 73.75 74 ARG A O 1
ATOM 573 N N . GLN A 1 75 ? 13.010 -6.570 -18.268 1.00 66.25 75 GLN A N 1
ATOM 574 C CA . GLN A 1 75 ? 12.845 -6.495 -19.712 1.00 66.25 75 GLN A CA 1
ATOM 575 C C . GLN A 1 75 ? 12.581 -7.901 -20.269 1.00 66.25 75 GLN A C 1
ATOM 577 O O . GLN A 1 75 ? 13.299 -8.846 -19.914 1.00 66.25 75 GLN A O 1
ATOM 582 N N . PRO A 1 76 ? 11.532 -8.066 -21.096 1.00 60.88 76 PRO A N 1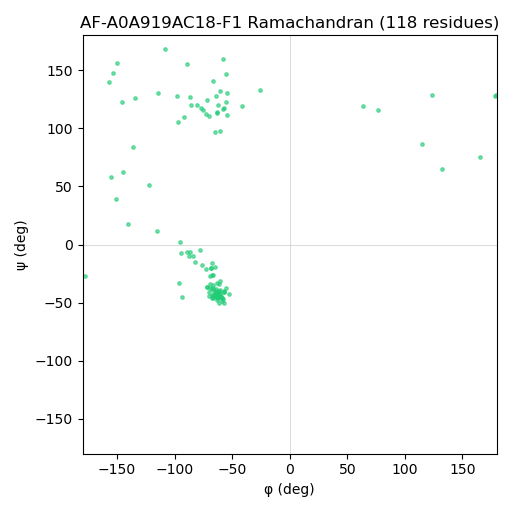
ATOM 583 C CA . PRO A 1 76 ? 11.237 -9.338 -21.718 1.00 60.88 76 PRO A CA 1
ATOM 584 C C . PRO A 1 76 ? 12.395 -9.648 -22.657 1.00 60.88 76 PRO A C 1
ATOM 586 O O . PRO A 1 76 ? 12.469 -9.149 -23.777 1.00 60.88 76 PRO A O 1
ATOM 589 N N . HIS A 1 77 ? 13.338 -10.451 -22.177 1.00 65.50 77 HIS A N 1
ATOM 590 C CA . HIS A 1 77 ? 14.341 -11.041 -23.035 1.00 65.50 77 HIS A CA 1
ATOM 591 C C . HIS A 1 77 ? 13.570 -11.924 -24.020 1.00 65.50 77 HIS A C 1
ATOM 593 O O . HIS A 1 77 ? 12.839 -12.821 -23.582 1.00 65.50 77 HIS A O 1
ATOM 599 N N . PRO A 1 78 ? 13.663 -11.681 -25.339 1.00 67.06 78 PRO A N 1
ATOM 600 C CA . PRO A 1 78 ? 13.081 -12.603 -26.294 1.00 67.06 78 PRO A CA 1
ATOM 601 C C . PRO A 1 78 ? 13.715 -13.965 -26.024 1.00 67.06 78 PRO A C 1
ATOM 603 O O . PRO A 1 78 ? 14.938 -14.110 -26.101 1.00 67.06 78 PRO A O 1
ATOM 606 N N . LYS A 1 79 ? 12.901 -14.958 -25.634 1.00 66.88 79 LYS A N 1
ATOM 607 C CA . LYS A 1 79 ? 13.403 -16.324 -25.485 1.00 66.88 79 LYS A CA 1
ATOM 608 C C . LYS A 1 79 ? 14.035 -16.698 -26.824 1.00 66.88 79 LYS A C 1
ATOM 610 O O . LYS A 1 79 ? 13.343 -16.584 -27.839 1.00 66.88 79 LYS A O 1
ATOM 615 N N . PRO A 1 80 ? 15.323 -17.083 -26.865 1.00 66.94 80 PRO A N 1
ATOM 616 C CA . PRO A 1 80 ? 15.943 -17.448 -28.122 1.00 66.94 80 PRO A CA 1
ATOM 617 C C . PRO A 1 80 ? 15.127 -18.593 -28.716 1.00 66.94 80 PRO A C 1
ATOM 619 O O . PRO A 1 80 ? 15.001 -19.658 -28.111 1.00 66.94 80 PRO A O 1
ATOM 622 N N . GLY A 1 81 ? 14.521 -18.337 -29.876 1.00 72.12 81 GLY A N 1
ATOM 623 C CA . GLY A 1 81 ? 13.857 -19.373 -30.651 1.00 72.12 81 GLY A CA 1
ATOM 624 C C . GLY A 1 81 ? 14.857 -20.480 -30.996 1.00 72.12 81 GLY A C 1
ATOM 625 O O . GLY A 1 81 ? 16.072 -20.245 -30.956 1.00 72.12 81 GLY A O 1
ATOM 626 N N . PRO A 1 82 ? 14.383 -21.691 -31.325 1.00 68.75 82 PRO A N 1
ATOM 627 C CA . PRO A 1 82 ? 15.266 -22.787 -31.691 1.00 68.75 82 PRO A CA 1
ATOM 628 C C . PRO A 1 82 ? 16.171 -22.337 -32.843 1.00 68.75 82 PRO A C 1
ATOM 630 O O . PRO A 1 82 ? 15.717 -22.085 -33.960 1.00 68.75 82 PRO A O 1
ATOM 633 N N . ARG A 1 83 ? 17.470 -22.190 -32.555 1.00 62.41 83 ARG A N 1
ATOM 634 C CA . ARG A 1 83 ? 18.481 -21.886 -33.566 1.00 62.41 83 ARG A CA 1
ATOM 635 C C . ARG A 1 83 ? 18.513 -23.073 -34.525 1.00 62.41 83 ARG A C 1
ATOM 637 O O . ARG A 1 83 ? 18.906 -24.166 -34.125 1.00 62.41 83 ARG A O 1
ATOM 644 N N . ARG A 1 84 ? 18.106 -22.882 -35.784 1.00 60.59 84 ARG A N 1
ATOM 645 C CA . ARG A 1 84 ? 18.370 -23.880 -36.827 1.00 60.59 84 ARG A CA 1
ATOM 646 C C . ARG A 1 84 ? 19.886 -23.984 -36.991 1.00 60.59 84 ARG A C 1
ATOM 648 O O . ARG A 1 84 ? 20.539 -23.021 -37.390 1.00 60.59 84 ARG A O 1
ATOM 655 N N . ALA A 1 85 ? 20.442 -25.139 -36.640 1.00 61.66 85 ALA A N 1
ATOM 656 C CA . ALA A 1 85 ? 21.832 -25.486 -36.891 1.00 61.66 85 ALA A CA 1
ATOM 657 C C . ALA A 1 85 ? 22.076 -25.459 -38.409 1.00 61.66 85 ALA A C 1
ATOM 659 O O . ALA A 1 85 ? 21.708 -26.386 -39.120 1.00 61.66 85 ALA A O 1
ATOM 660 N N . GLY A 1 86 ? 22.610 -24.359 -38.933 1.00 59.47 86 GLY A N 1
ATOM 661 C CA . GLY A 1 86 ? 22.857 -24.231 -40.371 1.00 59.47 86 GLY A CA 1
ATOM 662 C C . GLY A 1 86 ? 23.530 -22.930 -40.792 1.00 59.47 86 GLY A C 1
ATOM 663 O O . GLY A 1 86 ? 24.276 -22.923 -41.765 1.00 59.47 86 GLY A O 1
ATOM 664 N N . ASP A 1 87 ? 23.350 -21.842 -40.039 1.00 59.31 87 ASP A N 1
ATOM 665 C CA . ASP A 1 87 ? 23.767 -20.512 -40.514 1.00 59.31 87 ASP A CA 1
ATOM 666 C C . ASP A 1 87 ? 25.219 -20.117 -40.158 1.00 59.31 87 ASP A C 1
ATOM 668 O O . ASP A 1 87 ? 25.754 -19.124 -40.648 1.00 59.31 87 ASP A O 1
ATOM 672 N N . ALA A 1 88 ? 25.919 -20.924 -39.351 1.00 57.19 88 ALA A N 1
ATOM 673 C CA . ALA A 1 88 ? 27.313 -20.663 -38.962 1.00 57.19 88 ALA A CA 1
ATOM 674 C C . ALA A 1 88 ? 28.354 -21.111 -40.012 1.00 57.19 88 ALA A C 1
ATOM 676 O O . ALA A 1 88 ? 29.504 -20.680 -39.965 1.00 57.19 88 ALA A O 1
ATOM 677 N N . ALA A 1 89 ? 27.976 -21.941 -40.991 1.00 57.78 89 ALA A N 1
ATOM 678 C CA . ALA A 1 89 ? 28.932 -22.536 -41.930 1.00 57.78 89 ALA A CA 1
ATOM 679 C C . ALA A 1 89 ? 29.232 -21.672 -43.175 1.00 57.78 89 ALA A C 1
ATOM 681 O O . ALA A 1 89 ? 30.156 -21.979 -43.929 1.00 57.78 89 ALA A O 1
ATOM 682 N N . ARG A 1 90 ? 28.490 -20.580 -43.418 1.00 53.75 90 ARG A N 1
ATOM 683 C CA . ARG A 1 90 ? 28.606 -19.805 -44.672 1.00 53.75 90 ARG A CA 1
ATOM 684 C C . ARG A 1 90 ? 29.557 -18.605 -44.628 1.00 53.75 90 ARG A C 1
ATOM 686 O O . ARG A 1 90 ? 29.832 -18.033 -45.680 1.00 53.75 90 ARG A O 1
ATOM 693 N N . ARG A 1 91 ? 30.098 -18.228 -43.460 1.00 56.84 91 ARG A N 1
ATOM 694 C CA . ARG A 1 91 ? 30.937 -17.016 -43.311 1.00 56.84 91 ARG A CA 1
ATOM 695 C C . ARG A 1 91 ? 32.454 -17.216 -43.405 1.00 56.84 91 ARG A C 1
ATOM 697 O O . ARG A 1 91 ? 33.166 -16.226 -43.316 1.00 56.84 91 ARG A O 1
ATOM 704 N N . HIS A 1 92 ? 32.963 -18.428 -43.648 1.00 58.09 92 HIS A N 1
ATOM 705 C CA . HIS A 1 92 ? 34.419 -18.675 -43.643 1.00 58.09 92 HIS A CA 1
ATOM 706 C C . HIS A 1 92 ? 35.060 -19.095 -44.978 1.00 58.09 92 HIS A C 1
ATOM 708 O O . HIS A 1 92 ? 36.228 -19.471 -45.002 1.00 58.09 92 HIS A O 1
ATOM 714 N N . ARG A 1 93 ? 34.356 -18.993 -46.117 1.00 53.44 93 ARG A N 1
ATOM 715 C CA . ARG A 1 93 ? 34.864 -19.470 -47.422 1.00 53.44 93 ARG A CA 1
ATOM 716 C C . ARG A 1 93 ? 34.939 -18.388 -48.509 1.00 53.44 93 ARG A C 1
ATOM 718 O O . ARG A 1 93 ? 34.427 -18.581 -49.607 1.00 53.44 93 ARG A O 1
ATOM 725 N N . ARG A 1 94 ? 35.569 -17.236 -48.235 1.00 53.34 94 ARG A N 1
ATOM 726 C CA . ARG A 1 94 ? 35.799 -16.227 -49.295 1.00 53.34 94 ARG A CA 1
ATOM 727 C C . ARG A 1 94 ? 37.141 -15.493 -49.303 1.00 53.34 94 ARG A C 1
ATOM 729 O O . ARG A 1 94 ? 37.262 -14.502 -50.009 1.00 53.34 94 ARG A O 1
ATOM 736 N N . THR A 1 95 ? 38.165 -15.996 -48.618 1.00 56.41 95 THR A N 1
ATOM 737 C CA . THR A 1 95 ? 39.513 -15.397 -48.666 1.00 56.41 95 THR A CA 1
ATOM 738 C C . THR A 1 95 ? 40.616 -16.455 -48.581 1.00 56.41 95 THR A C 1
ATOM 740 O O . THR A 1 95 ? 41.417 -16.475 -47.655 1.00 56.41 95 THR A O 1
ATOM 743 N N . ARG A 1 96 ? 40.677 -17.367 -49.561 1.00 45.22 96 ARG A N 1
ATOM 744 C CA . ARG A 1 96 ? 41.906 -18.138 -49.835 1.00 45.22 96 ARG A CA 1
ATOM 745 C C . ARG A 1 96 ? 41.953 -18.636 -51.281 1.00 45.22 96 ARG A C 1
ATOM 747 O O . ARG A 1 96 ? 41.972 -19.828 -51.540 1.00 45.22 96 ARG A O 1
ATOM 754 N N . LEU A 1 97 ? 41.884 -17.707 -52.231 1.00 47.22 97 LEU A N 1
ATOM 755 C CA . LEU A 1 97 ? 42.179 -17.965 -53.648 1.00 47.22 97 LEU A CA 1
ATOM 756 C C . LEU A 1 97 ? 42.701 -16.683 -54.320 1.00 47.22 97 LEU A C 1
ATOM 758 O O . LEU A 1 97 ? 42.370 -16.369 -55.454 1.00 47.22 97 LEU A O 1
ATOM 762 N N . ALA A 1 98 ? 43.525 -15.922 -53.596 1.00 45.72 98 ALA A N 1
ATOM 763 C CA . ALA A 1 98 ? 44.482 -15.014 -54.214 1.00 45.72 98 ALA A CA 1
ATOM 764 C C . ALA A 1 98 ? 45.812 -15.772 -54.244 1.00 45.72 98 ALA A C 1
ATOM 766 O O . ALA A 1 98 ? 46.410 -16.046 -53.205 1.00 45.72 98 ALA A O 1
ATOM 767 N N . ARG A 1 99 ? 46.147 -16.225 -55.451 1.00 40.91 99 ARG A N 1
ATOM 768 C CA . ARG A 1 99 ? 47.320 -17.003 -55.849 1.00 40.91 99 ARG A CA 1
ATOM 769 C C . ARG A 1 99 ? 48.605 -16.511 -55.177 1.00 40.91 99 ARG A C 1
ATOM 771 O O . ARG A 1 99 ? 49.037 -15.389 -55.420 1.00 40.91 99 ARG A O 1
ATOM 778 N N . ALA A 1 100 ? 49.231 -17.397 -54.411 1.00 43.69 100 ALA A N 1
ATOM 779 C CA . ALA A 1 100 ? 50.680 -17.458 -54.335 1.00 43.69 100 ALA A CA 1
ATOM 780 C C . ALA A 1 100 ? 51.167 -18.122 -55.633 1.00 43.69 100 ALA A C 1
ATOM 782 O O . ALA A 1 100 ? 50.721 -19.220 -55.952 1.00 43.69 100 ALA A O 1
ATOM 783 N N . ASP A 1 101 ? 51.908 -17.391 -56.461 1.00 42.50 101 ASP A N 1
ATOM 784 C CA . ASP A 1 101 ? 53.332 -17.673 -56.682 1.00 42.50 101 ASP A CA 1
ATOM 785 C C . ASP A 1 101 ? 53.923 -16.696 -57.714 1.00 42.50 101 ASP A C 1
ATOM 787 O O . ASP A 1 101 ? 53.375 -16.539 -58.810 1.00 42.50 101 ASP A O 1
ATOM 791 N N . PRO A 1 102 ? 55.042 -16.029 -57.385 1.00 60.56 102 PRO A N 1
ATOM 792 C CA . PRO A 1 102 ? 55.849 -15.277 -58.328 1.00 60.56 102 PRO A CA 1
ATOM 793 C C . PRO A 1 102 ? 57.036 -16.135 -58.783 1.00 60.56 102 PRO A C 1
ATOM 795 O O . PRO A 1 102 ? 57.817 -16.557 -57.939 1.00 60.56 102 PRO A O 1
ATOM 798 N N . HIS A 1 103 ? 57.276 -16.304 -60.089 1.00 44.44 103 HIS A N 1
ATOM 799 C CA . HIS A 1 103 ? 58.664 -16.468 -60.537 1.00 44.44 103 HIS A CA 1
ATOM 800 C C . HIS A 1 103 ? 58.959 -16.025 -61.981 1.00 44.44 103 HIS A C 1
ATOM 802 O O . HIS A 1 103 ? 58.080 -16.112 -62.840 1.00 44.44 103 HIS A O 1
ATOM 808 N N . PRO A 1 104 ? 60.189 -15.524 -62.241 1.00 58.53 104 PRO A N 1
ATOM 809 C CA . PRO A 1 104 ? 60.561 -14.788 -63.448 1.00 58.53 104 PRO A CA 1
ATOM 810 C C . PRO A 1 104 ? 61.581 -15.550 -64.306 1.00 58.53 104 PRO A C 1
ATOM 812 O O . PRO A 1 104 ? 62.631 -15.895 -63.794 1.00 58.53 104 PRO A O 1
ATOM 815 N N . HIS A 1 105 ? 61.388 -15.717 -65.617 1.00 42.47 105 HIS A N 1
ATOM 816 C CA . HIS A 1 105 ? 62.496 -16.070 -66.522 1.00 42.47 105 HIS A CA 1
ATOM 817 C C . HIS A 1 105 ? 62.199 -15.660 -67.969 1.00 42.47 105 HIS A C 1
ATOM 819 O O . HIS A 1 105 ? 61.094 -15.870 -68.457 1.00 42.47 105 HIS A O 1
ATOM 825 N N . GLY A 1 106 ? 63.223 -15.152 -68.669 1.00 38.16 106 GLY A N 1
ATOM 826 C CA . GLY A 1 106 ? 63.313 -15.312 -70.125 1.00 38.16 106 GLY A CA 1
ATOM 827 C C . GLY A 1 106 ? 63.624 -14.066 -70.954 1.00 38.16 106 GLY A C 1
ATOM 828 O O . GLY A 1 106 ? 62.825 -13.676 -71.795 1.00 38.16 106 GLY A O 1
ATOM 829 N N . ARG A 1 107 ? 64.822 -13.490 -70.795 1.00 45.66 107 ARG A N 1
ATOM 830 C CA . ARG A 1 107 ? 65.513 -12.808 -71.905 1.00 45.66 107 ARG A CA 1
ATOM 831 C C . ARG A 1 107 ? 65.756 -13.820 -73.027 1.00 45.66 107 ARG A C 1
ATOM 833 O O . ARG A 1 107 ? 66.376 -14.833 -72.731 1.00 45.66 107 ARG A O 1
ATOM 840 N N . LEU A 1 108 ? 65.429 -13.483 -74.276 1.00 45.53 108 LEU A N 1
ATOM 841 C CA . LEU A 1 108 ? 66.187 -13.890 -75.470 1.00 45.53 108 LEU A CA 1
ATOM 842 C C . LEU A 1 108 ? 66.071 -12.820 -76.585 1.00 45.53 108 LEU A C 1
ATOM 844 O O . LEU A 1 108 ? 65.162 -11.991 -76.529 1.00 45.53 108 LEU A O 1
ATOM 848 N N . PRO A 1 109 ? 67.038 -12.761 -77.524 1.00 48.75 109 PRO A N 1
ATOM 849 C CA . PRO A 1 109 ? 67.501 -11.520 -78.136 1.00 48.75 109 PRO A CA 1
ATOM 850 C C . PRO A 1 109 ? 67.083 -11.312 -79.604 1.00 48.75 109 PRO A C 1
ATOM 852 O O . PRO A 1 109 ? 66.624 -12.212 -80.298 1.00 48.75 109 PRO A O 1
ATOM 855 N N . VAL A 1 110 ? 67.315 -10.072 -80.044 1.00 52.66 110 VAL A N 1
ATOM 856 C CA . VAL A 1 110 ? 67.376 -9.534 -81.414 1.00 52.66 110 VAL A CA 1
ATOM 857 C C . VAL A 1 110 ? 67.752 -10.519 -82.530 1.00 52.66 110 VAL A C 1
ATOM 859 O O . VAL A 1 110 ? 68.828 -11.106 -82.503 1.00 52.66 110 VAL A O 1
ATOM 862 N N . HIS A 1 111 ? 66.975 -10.494 -83.621 1.00 44.59 111 HIS A N 1
ATOM 863 C CA . HIS A 1 111 ? 67.511 -10.640 -84.976 1.00 44.59 111 HIS A CA 1
ATOM 864 C C . HIS A 1 111 ? 66.932 -9.600 -85.949 1.00 44.59 111 HIS A C 1
ATOM 866 O O . HIS A 1 111 ? 65.732 -9.425 -86.124 1.00 44.59 111 HIS A O 1
ATOM 872 N N . ARG A 1 112 ? 67.890 -8.918 -86.572 1.00 41.56 112 ARG A N 1
ATOM 873 C CA . ARG A 1 112 ? 67.883 -7.983 -87.700 1.00 41.56 112 ARG A CA 1
ATOM 874 C C . ARG A 1 112 ? 67.486 -8.673 -89.015 1.00 41.56 112 ARG A C 1
ATOM 876 O O . ARG A 1 112 ? 68.066 -9.713 -89.307 1.00 41.56 112 ARG A O 1
ATOM 883 N N . ARG A 1 113 ? 66.692 -8.014 -89.876 1.00 39.25 113 ARG A N 1
ATOM 884 C CA . ARG A 1 113 ? 67.044 -7.724 -91.292 1.00 39.25 113 ARG A CA 1
ATOM 885 C C . ARG A 1 113 ? 65.946 -6.966 -92.072 1.00 39.25 113 ARG A C 1
ATOM 887 O O . ARG A 1 113 ? 64.832 -7.440 -92.192 1.00 39.25 113 ARG A O 1
ATOM 894 N N . LEU A 1 114 ? 66.415 -5.875 -92.691 1.00 46.34 114 LEU A N 1
ATOM 895 C CA . LEU A 1 114 ? 66.177 -5.354 -94.052 1.00 46.34 114 LEU A CA 1
ATOM 896 C C . LEU A 1 114 ? 64.781 -4.894 -94.509 1.00 46.34 114 LEU A C 1
ATOM 898 O O . LEU A 1 114 ? 63.926 -5.709 -94.820 1.00 46.34 114 LEU A O 1
ATOM 902 N N . GLY A 1 115 ? 64.723 -3.603 -94.863 1.00 39.00 115 GLY A N 1
ATOM 903 C CA . GLY A 1 115 ? 64.642 -3.219 -96.282 1.00 39.00 115 GLY A CA 1
ATOM 904 C C . GLY A 1 115 ? 63.446 -2.353 -96.694 1.00 39.00 115 GLY A C 1
ATOM 905 O O . GLY A 1 115 ? 62.309 -2.744 -96.480 1.00 39.00 115 GLY A O 1
ATOM 906 N N . GLY A 1 116 ? 63.732 -1.235 -97.379 1.00 41.06 116 GLY A N 1
ATOM 907 C CA . GLY A 1 116 ? 62.778 -0.456 -98.191 1.00 41.06 116 GLY A CA 1
ATOM 908 C C . GLY A 1 116 ? 62.526 0.953 -97.641 1.00 41.06 116 GLY A C 1
ATOM 909 O O . GLY A 1 116 ? 61.741 1.107 -96.720 1.00 41.06 116 GLY A O 1
ATOM 910 N N . ALA A 1 117 ? 63.330 1.961 -97.993 1.00 43.94 117 ALA A N 1
ATOM 911 C CA . ALA A 1 117 ? 63.252 2.776 -99.219 1.00 43.94 117 A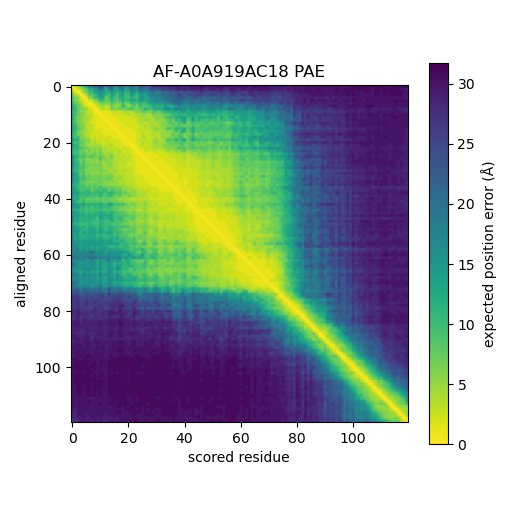LA A CA 1
ATOM 912 C C . ALA A 1 117 ? 62.124 3.829 -99.173 1.00 43.94 117 ALA A C 1
ATOM 914 O O . ALA A 1 117 ? 60.948 3.487 -99.146 1.00 43.94 117 ALA A O 1
ATOM 915 N N . GLY A 1 118 ? 62.506 5.111 -99.196 1.00 37.25 118 GLY A N 1
ATOM 916 C CA . GLY A 1 118 ? 61.580 6.238 -99.310 1.00 37.25 118 GLY A CA 1
ATOM 917 C C . GLY A 1 118 ? 62.232 7.573 -98.949 1.00 37.25 118 GLY A C 1
ATOM 918 O O . GLY A 1 118 ? 61.999 8.090 -97.863 1.00 37.25 118 GLY A O 1
ATOM 919 N N . GLY A 1 119 ? 63.069 8.106 -99.840 1.00 47.28 119 GLY A N 1
ATOM 920 C CA . GLY A 1 119 ? 63.620 9.459 -99.760 1.00 47.28 119 GLY A CA 1
ATOM 921 C C . GLY A 1 119 ? 63.775 10.022 -101.172 1.00 47.28 119 GLY A C 1
ATOM 922 O O . GLY A 1 119 ? 64.383 9.362 -102.013 1.00 47.28 119 GLY A O 1
ATOM 923 N N . VAL A 1 120 ? 63.126 11.165 -101.393 1.00 49.50 120 VAL A N 1
ATOM 924 C CA . VAL A 1 120 ? 63.063 11.998 -102.607 1.00 49.50 120 VAL A CA 1
ATOM 925 C C . VAL A 1 120 ? 64.388 12.658 -102.967 1.00 49.50 120 VAL A C 1
ATOM 927 O O . VAL A 1 120 ? 65.199 12.882 -102.041 1.00 49.50 120 VAL A O 1
#

Sequence (120 aa):
MGRRVDNPVSPQQKVTAIHSLARDDQVAAQVTGDLLRRPQVATKVPVVDKVRVVEEFTRDEGIAAQVTTGLLRRQPHPKPGPRRAGDAARRHRRTRLARADPHPHGRLPVHRRLGGAGGV

Secondary structure (DSSP, 8-state):
-----SS--SHHHHHHHHHHHTT-HHHHHHHHHHHHTSHHHHTTS-HHHHHHHHHHHTTSHHHHHHHHHHHHHHS-PPPPP---TTTTSSSS-SSS-S----------------------

Radius of gyration: 44.91 Å; Cα contacts (8 Å, |Δi|>4): 24; chains: 1; bounding box: 86×41×131 Å